Protein AF-A0A973XC06-F1 (afdb_monomer_lite)

Structure (mmCIF, N/CA/C/O backbone):
data_AF-A0A973XC06-F1
#
_entry.id   AF-A0A973XC06-F1
#
loop_
_atom_site.group_PDB
_atom_site.id
_atom_site.type_symbol
_atom_site.label_atom_id
_atom_site.label_alt_id
_atom_site.label_comp_id
_atom_site.label_asym_id
_atom_site.label_entity_id
_atom_site.label_seq_id
_atom_site.pdbx_PDB_ins_code
_atom_site.Cartn_x
_atom_site.Cartn_y
_atom_site.Cartn_z
_atom_site.occupancy
_atom_site.B_iso_or_equiv
_atom_site.auth_seq_id
_atom_site.auth_comp_id
_atom_site.auth_asym_id
_atom_site.auth_atom_id
_atom_site.pdbx_PDB_model_num
ATOM 1 N N . MET A 1 1 ? -21.227 -6.015 7.657 1.00 86.56 1 MET A N 1
ATOM 2 C CA . MET A 1 1 ? -20.207 -5.441 6.761 1.00 86.56 1 MET A CA 1
ATOM 3 C C . MET A 1 1 ? -19.081 -4.949 7.643 1.00 86.56 1 MET A C 1
ATOM 5 O O . MET A 1 1 ? -19.378 -4.231 8.591 1.00 86.56 1 MET A O 1
ATOM 9 N N . ILE A 1 2 ? -17.848 -5.387 7.402 1.00 95.81 2 ILE A N 1
ATOM 10 C CA . ILE A 1 2 ? -16.675 -4.898 8.140 1.00 95.81 2 ILE A CA 1
ATOM 11 C C . ILE A 1 2 ? -16.135 -3.681 7.387 1.00 95.81 2 ILE A C 1
ATOM 13 O O . ILE A 1 2 ? -15.940 -3.765 6.177 1.00 95.81 2 ILE A O 1
ATOM 17 N N . TYR A 1 3 ? -15.897 -2.569 8.081 1.00 97.12 3 TYR A N 1
ATOM 18 C CA . TYR A 1 3 ? -15.316 -1.372 7.472 1.00 97.12 3 TYR A CA 1
ATOM 19 C C . TYR A 1 3 ? -13.837 -1.250 7.825 1.00 97.12 3 TYR A C 1
ATOM 21 O O . TYR A 1 3 ? -13.460 -1.356 8.993 1.00 97.12 3 TYR A O 1
ATOM 29 N N . GLY A 1 4 ? -13.015 -1.003 6.811 1.00 97.25 4 GLY A N 1
ATOM 30 C CA . GLY A 1 4 ? -11.608 -0.657 6.955 1.00 97.25 4 GLY A CA 1
ATOM 31 C C . GLY A 1 4 ? -11.343 0.761 6.465 1.00 97.25 4 GLY A C 1
ATOM 32 O O . GLY A 1 4 ? -11.982 1.242 5.523 1.00 97.25 4 GLY A O 1
ATOM 33 N N . THR A 1 5 ? -10.381 1.433 7.083 1.00 96.81 5 THR A N 1
ATOM 34 C CA . THR A 1 5 ? -9.846 2.693 6.557 1.00 96.81 5 THR A CA 1
ATOM 35 C C . THR A 1 5 ? -8.599 2.403 5.739 1.00 96.81 5 THR A C 1
ATOM 37 O O . THR A 1 5 ? -7.695 1.735 6.228 1.00 96.81 5 THR A O 1
ATOM 40 N N . ILE A 1 6 ? -8.528 2.923 4.512 1.00 96.75 6 ILE A N 1
ATOM 41 C CA . ILE A 1 6 ? -7.302 2.928 3.714 1.00 96.75 6 ILE A CA 1
ATOM 42 C C . ILE A 1 6 ? -6.665 4.320 3.727 1.00 96.75 6 ILE A C 1
ATOM 44 O O . ILE A 1 6 ? -7.274 5.312 3.329 1.00 96.75 6 ILE A O 1
ATOM 48 N N . HIS A 1 7 ? -5.427 4.393 4.195 1.00 95.50 7 HIS A N 1
ATOM 49 C CA . HIS A 1 7 ? -4.623 5.602 4.210 1.00 95.50 7 HIS A CA 1
ATOM 50 C C . HIS A 1 7 ? -3.721 5.632 2.978 1.00 95.50 7 HIS A C 1
ATOM 52 O O . HIS A 1 7 ? -2.819 4.810 2.855 1.00 95.50 7 HIS A O 1
ATOM 58 N N . ALA A 1 8 ? -3.959 6.594 2.090 1.00 93.50 8 ALA A N 1
ATOM 59 C CA . ALA A 1 8 ? -3.145 6.859 0.910 1.00 93.50 8 ALA A CA 1
ATOM 60 C C . ALA A 1 8 ? -3.040 8.378 0.731 1.00 93.50 8 ALA A C 1
ATOM 62 O O . ALA A 1 8 ? -4.058 9.058 0.581 1.00 93.50 8 ALA A O 1
ATOM 63 N N . ASP A 1 9 ? -1.829 8.924 0.816 1.00 90.00 9 ASP A N 1
ATOM 64 C CA . ASP A 1 9 ? -1.637 10.375 0.799 1.00 90.00 9 ASP A CA 1
ATOM 65 C C . ASP A 1 9 ? -2.044 10.981 -0.553 1.00 90.00 9 ASP A C 1
ATOM 67 O O . ASP A 1 9 ? -1.798 10.416 -1.613 1.00 90.00 9 ASP A O 1
ATOM 71 N N . GLY A 1 10 ? -2.703 12.141 -0.511 1.00 91.75 10 GLY A N 1
ATOM 72 C CA . GLY A 1 10 ? -3.239 12.812 -1.701 1.00 91.75 10 GLY A CA 1
ATOM 73 C C . GLY A 1 10 ? -4.613 12.315 -2.164 1.00 91.75 10 GLY A C 1
ATOM 74 O O . GLY A 1 10 ? -5.227 12.970 -3.005 1.00 91.75 10 GLY A O 1
ATOM 75 N N . HIS A 1 11 ? -5.140 11.226 -1.594 1.00 93.50 11 HIS A N 1
ATOM 76 C CA . HIS A 1 11 ? -6.446 10.677 -1.962 1.00 93.50 11 HIS A CA 1
ATOM 77 C C . HIS A 1 11 ? -7.537 10.984 -0.929 1.00 93.50 11 HIS A C 1
ATOM 79 O O . HIS A 1 11 ? -7.338 10.867 0.27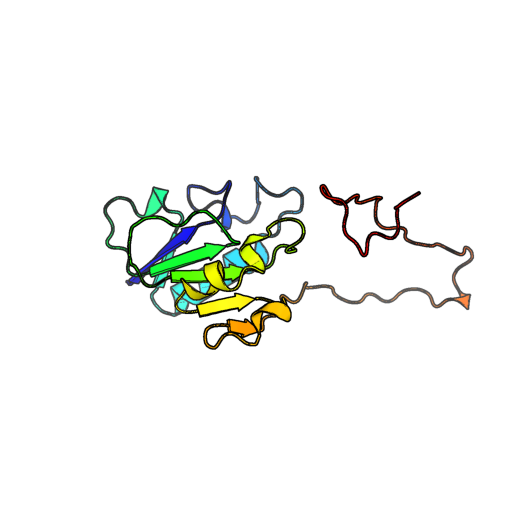9 1.00 93.50 11 HIS A O 1
ATOM 85 N N . THR A 1 12 ? -8.725 11.325 -1.424 1.00 95.00 12 THR A N 1
ATOM 86 C CA . THR A 1 12 ? -9.963 11.541 -0.657 1.00 95.00 12 THR A CA 1
ATOM 87 C C . THR A 1 12 ? -11.146 11.036 -1.473 1.00 95.00 12 THR A C 1
ATOM 89 O O . THR A 1 12 ? -10.997 10.753 -2.666 1.00 95.00 12 THR A O 1
ATOM 92 N N . ALA A 1 13 ? -12.315 10.892 -0.851 1.00 95.38 13 ALA A N 1
ATOM 93 C CA . ALA A 1 13 ? -13.544 10.451 -1.501 1.00 95.38 13 ALA A CA 1
ATOM 94 C C . ALA A 1 13 ? -13.356 9.186 -2.359 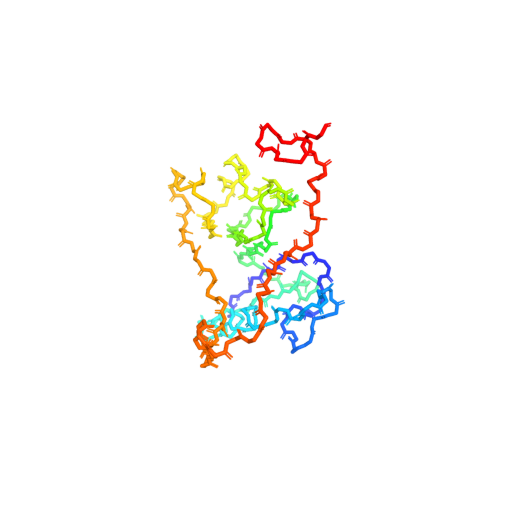1.00 95.38 13 ALA A C 1
ATOM 96 O O . ALA A 1 13 ? -13.925 9.067 -3.446 1.00 95.38 13 ALA A O 1
ATOM 97 N N . ASN A 1 14 ? -12.533 8.241 -1.885 1.00 95.62 14 ASN A N 1
ATOM 98 C CA . ASN A 1 14 ? -12.196 7.016 -2.609 1.00 95.62 14 ASN A CA 1
ATOM 99 C C . ASN A 1 14 ? -11.563 7.226 -4.003 1.00 95.62 14 ASN A C 1
ATOM 101 O O . ASN A 1 14 ? -11.615 6.314 -4.832 1.00 95.62 14 ASN A O 1
ATOM 105 N N . SER A 1 15 ? -10.923 8.374 -4.270 1.00 94.56 15 SER A N 1
ATOM 106 C CA . SER A 1 15 ? -10.290 8.674 -5.568 1.00 94.56 15 SER A CA 1
ATOM 107 C C . SER A 1 15 ? -9.216 7.658 -5.971 1.00 94.56 15 SER A C 1
ATOM 109 O O . SER A 1 15 ? -9.070 7.353 -7.148 1.00 94.56 15 SER A O 1
ATOM 111 N N . LEU A 1 16 ? -8.547 7.050 -4.988 1.00 93.00 16 LEU A N 1
ATOM 112 C CA . LEU A 1 16 ? -7.656 5.890 -5.122 1.00 93.00 16 LEU A CA 1
ATOM 113 C C . LEU A 1 16 ? -8.248 4.746 -5.971 1.00 93.00 16 LEU A C 1
ATOM 115 O O . LEU A 1 16 ? -7.523 4.006 -6.633 1.00 93.00 16 LEU A O 1
ATOM 119 N N . PHE A 1 17 ? -9.568 4.566 -5.919 1.00 94.62 17 PHE A N 1
ATOM 120 C CA . PHE A 1 17 ? -10.284 3.4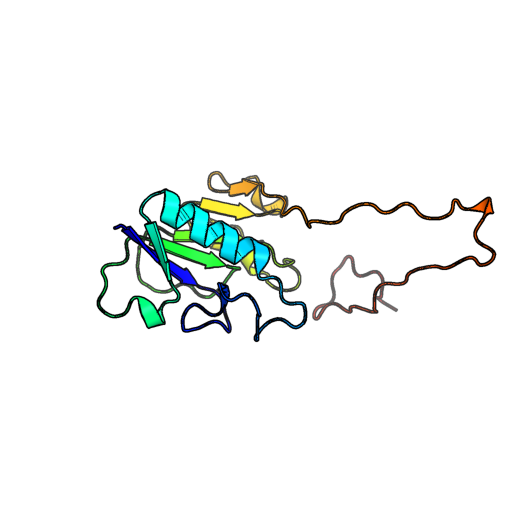80 -6.587 1.00 94.62 17 PHE A CA 1
ATOM 121 C C . PHE A 1 17 ? -10.948 3.913 -7.898 1.00 94.62 17 PHE A C 1
ATOM 123 O O . PHE A 1 17 ? -11.698 3.133 -8.490 1.00 94.62 17 PHE A O 1
ATOM 130 N N . ALA A 1 18 ? -10.723 5.149 -8.344 1.00 93.12 18 ALA A N 1
ATOM 131 C CA . ALA A 1 18 ? -11.225 5.625 -9.623 1.00 93.12 18 ALA A CA 1
ATOM 132 C C . ALA A 1 18 ? -10.481 4.958 -10.793 1.00 93.12 18 ALA A C 1
ATOM 134 O O . ALA A 1 18 ? -9.422 4.357 -10.633 1.00 93.12 18 ALA A O 1
ATOM 135 N N . ASN A 1 19 ? -11.039 5.057 -12.001 1.00 90.19 19 ASN A N 1
ATOM 136 C CA . ASN A 1 19 ? -10.339 4.617 -13.214 1.00 90.19 19 ASN A CA 1
ATOM 137 C C . ASN A 1 19 ? -9.162 5.541 -13.571 1.00 90.19 19 ASN A C 1
ATOM 139 O O . ASN A 1 19 ? -8.226 5.110 -14.246 1.00 90.19 19 ASN A O 1
ATOM 143 N N . GLU A 1 20 ? -9.220 6.789 -13.108 1.00 89.75 20 GLU A N 1
ATOM 144 C CA . GLU A 1 20 ? -8.223 7.828 -13.332 1.00 89.75 20 GLU A CA 1
ATOM 145 C C . GLU A 1 20 ? -7.736 8.389 -11.997 1.00 89.75 20 GLU A C 1
ATOM 147 O O . GLU A 1 20 ? -8.535 8.794 -11.154 1.00 89.75 20 GLU A O 1
ATOM 152 N N . ASP A 1 21 ? -6.421 8.411 -11.825 1.00 86.44 21 ASP A N 1
ATOM 153 C CA . ASP A 1 21 ? -5.732 8.969 -10.676 1.00 86.44 21 ASP A CA 1
ATOM 154 C C . ASP A 1 21 ? -5.284 10.400 -10.978 1.00 86.44 21 ASP A C 1
ATOM 156 O O . ASP A 1 21 ? -4.469 10.652 -11.868 1.00 86.44 21 ASP A O 1
ATOM 160 N N . THR A 1 22 ? -5.816 11.346 -10.210 1.00 85.81 22 THR A N 1
ATOM 161 C CA . THR A 1 22 ? -5.466 12.767 -10.303 1.00 85.81 22 THR A CA 1
ATOM 162 C C . THR A 1 22 ? -4.224 13.136 -9.487 1.00 85.81 22 THR A C 1
ATOM 164 O O . THR A 1 22 ? -3.735 14.258 -9.604 1.00 85.81 22 THR A O 1
ATOM 167 N N . VAL A 1 23 ? -3.730 12.227 -8.643 1.00 85.69 23 VAL A N 1
ATOM 168 C CA . VAL A 1 23 ? -2.561 12.405 -7.767 1.00 85.69 23 VAL A CA 1
ATOM 169 C C . VAL A 1 23 ? -1.292 11.962 -8.488 1.00 85.69 23 VAL A C 1
ATOM 171 O O . VAL A 1 23 ? -0.297 12.693 -8.515 1.00 85.69 23 VAL A O 1
ATOM 174 N N . HIS A 1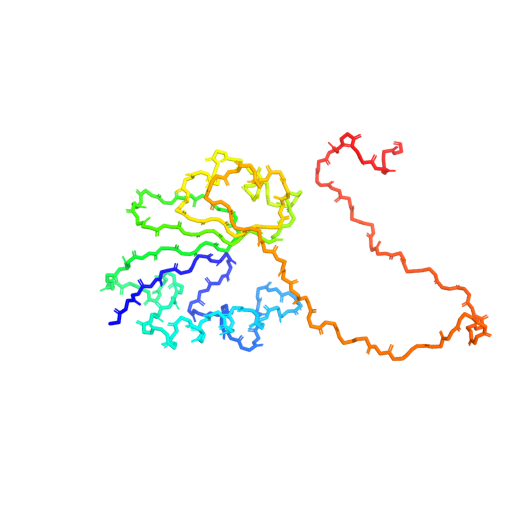 24 ? -1.318 10.786 -9.117 1.00 81.44 24 HIS A N 1
ATOM 175 C CA . HIS A 1 24 ? -0.157 10.231 -9.806 1.00 81.44 24 HIS A CA 1
ATOM 176 C C . HIS A 1 24 ? -0.251 10.358 -11.328 1.00 81.44 24 HIS A C 1
ATOM 178 O O . HIS A 1 24 ? -1.135 9.809 -11.980 1.00 81.44 24 HIS A O 1
ATOM 184 N N . ARG A 1 25 ? 0.775 10.982 -11.925 1.00 78.81 25 ARG A N 1
ATOM 185 C CA . ARG A 1 25 ? 0.888 11.242 -13.375 1.00 78.81 25 ARG A CA 1
ATOM 186 C C . ARG A 1 25 ? 0.649 10.020 -14.274 1.00 78.81 25 ARG A C 1
ATOM 188 O O . ARG A 1 25 ? 0.197 10.185 -15.401 1.00 78.81 25 ARG A O 1
ATOM 195 N N . PHE A 1 26 ? 1.017 8.822 -13.819 1.00 78.12 26 PHE A N 1
ATOM 196 C CA . PHE A 1 26 ? 0.976 7.594 -14.624 1.00 78.12 26 PHE A CA 1
ATOM 197 C C . PHE A 1 26 ? -0.256 6.719 -14.368 1.00 78.12 26 PHE A C 1
ATOM 199 O O . PHE A 1 26 ? -0.316 5.606 -14.880 1.00 78.12 26 PHE A O 1
ATOM 206 N N . ASN A 1 27 ? -1.233 7.217 -13.609 1.00 77.38 27 ASN A N 1
ATOM 207 C CA . ASN A 1 27 ? -2.518 6.559 -13.397 1.00 77.38 27 ASN A CA 1
ATOM 208 C C . ASN A 1 27 ? -2.446 5.084 -12.916 1.00 77.38 27 ASN A C 1
ATOM 210 O O . ASN A 1 27 ? -3.029 4.199 -13.551 1.00 77.38 27 ASN A O 1
ATOM 214 N N . PRO A 1 28 ? -1.734 4.765 -11.815 1.00 79.81 28 PRO A N 1
ATOM 215 C CA . PRO A 1 28 ? -1.549 3.390 -11.346 1.00 79.81 28 PRO A CA 1
ATOM 216 C C . PRO A 1 28 ? -2.787 2.823 -10.608 1.00 79.81 28 PRO A C 1
ATOM 218 O O . PRO A 1 28 ? -2.681 2.267 -9.518 1.00 79.81 28 PRO A O 1
ATOM 221 N N . THR A 1 29 ? -3.982 2.910 -11.197 1.00 83.75 29 THR A N 1
ATOM 222 C CA . THR A 1 29 ? -5.258 2.582 -10.519 1.00 83.75 29 THR A CA 1
ATOM 223 C C . THR A 1 29 ? -5.632 1.104 -10.528 1.00 83.75 29 THR A C 1
ATOM 225 O O . THR A 1 29 ? -6.636 0.715 -9.934 1.00 83.75 29 THR A O 1
ATOM 228 N N . PHE A 1 30 ? -4.891 0.243 -11.230 1.00 87.50 30 PHE A N 1
ATOM 229 C CA . PHE A 1 30 ? -5.256 -1.173 -11.354 1.00 87.50 30 PHE A CA 1
ATOM 230 C C . PHE A 1 30 ? -5.259 -1.898 -10.000 1.00 87.50 30 PHE A C 1
ATOM 232 O O . PHE A 1 30 ? -6.283 -2.450 -9.598 1.00 87.50 30 PHE A O 1
ATOM 239 N N . THR A 1 31 ? -4.135 -1.861 -9.279 1.00 88.56 31 THR A N 1
ATOM 240 C CA . THR A 1 31 ? -3.971 -2.601 -8.021 1.00 88.56 31 THR A CA 1
ATOM 241 C C . THR A 1 31 ? -4.957 -2.150 -6.942 1.00 88.56 31 THR A C 1
ATOM 243 O O . THR A 1 31 ? -5.618 -3.018 -6.373 1.00 88.56 31 THR A O 1
ATOM 246 N N . PRO A 1 32 ? -5.153 -0.841 -6.677 1.00 91.25 32 PRO A N 1
ATOM 247 C CA . PRO A 1 32 ? -6.121 -0.415 -5.670 1.00 91.25 32 PRO A CA 1
ATOM 248 C C . PRO A 1 32 ? -7.564 -0.818 -5.993 1.00 91.25 32 PRO A C 1
ATOM 250 O O . PRO A 1 32 ? -8.305 -1.218 -5.094 1.00 91.25 32 PRO A O 1
ATOM 253 N N . ARG A 1 33 ? -7.969 -0.771 -7.271 1.00 93.44 33 ARG A N 1
ATOM 254 C CA . ARG A 1 33 ? -9.304 -1.225 -7.700 1.00 93.44 33 ARG A CA 1
ATOM 255 C C . ARG A 1 33 ? -9.496 -2.722 -7.474 1.00 93.44 33 ARG A C 1
ATOM 257 O O . ARG A 1 33 ? -10.511 -3.121 -6.904 1.00 93.44 33 ARG A O 1
ATOM 264 N N . LEU A 1 34 ? -8.518 -3.537 -7.876 1.00 93.00 34 LEU A N 1
ATOM 265 C CA . LEU A 1 34 ? -8.553 -4.985 -7.657 1.00 93.00 34 LEU A CA 1
ATOM 266 C C . LEU A 1 34 ? -8.575 -5.330 -6.163 1.00 93.00 34 LEU A C 1
ATOM 268 O O . LEU A 1 34 ? -9.309 -6.226 -5.743 1.00 93.00 34 LEU A O 1
ATOM 272 N N . LEU A 1 35 ? -7.811 -4.588 -5.359 1.00 93.44 35 LEU A N 1
ATOM 273 C CA . LEU A 1 35 ? -7.789 -4.744 -3.911 1.00 93.44 35 LEU A CA 1
ATOM 274 C C . LEU A 1 35 ? -9.172 -4.471 -3.315 1.00 93.44 35 LEU A C 1
ATOM 276 O O . LEU A 1 35 ? -9.701 -5.316 -2.597 1.00 93.44 35 LEU A O 1
ATOM 280 N N . ARG A 1 36 ? -9.800 -3.340 -3.666 1.00 95.94 36 ARG A N 1
ATOM 281 C CA . ARG A 1 36 ? -11.151 -3.003 -3.195 1.00 95.94 36 ARG A CA 1
ATOM 282 C C . ARG A 1 36 ? -12.174 -4.068 -3.570 1.00 95.94 36 ARG A C 1
ATOM 284 O O . ARG A 1 36 ? -12.963 -4.452 -2.713 1.00 95.94 36 ARG A O 1
ATOM 291 N N . GLN A 1 37 ? -12.151 -4.550 -4.814 1.00 96.69 37 GLN A N 1
ATOM 292 C CA . GLN A 1 37 ? -13.066 -5.607 -5.248 1.00 96.69 37 GLN A CA 1
ATOM 293 C C . GLN A 1 37 ? -12.859 -6.884 -4.427 1.00 96.69 37 GLN A C 1
ATOM 295 O O . GLN A 1 37 ? -13.821 -7.431 -3.903 1.00 96.69 37 GLN A O 1
ATOM 300 N N . THR A 1 38 ? -11.603 -7.287 -4.219 1.00 96.75 38 THR A N 1
ATOM 301 C CA . THR A 1 38 ? -11.271 -8.457 -3.394 1.00 96.75 38 THR A CA 1
ATOM 302 C C . THR A 1 38 ? -11.800 -8.318 -1.962 1.00 96.75 38 THR A C 1
ATOM 304 O O . THR A 1 38 ? -12.352 -9.276 -1.427 1.00 96.75 38 THR A O 1
ATOM 307 N N . PHE A 1 39 ? -11.677 -7.144 -1.330 1.00 97.56 39 PHE A N 1
ATOM 308 C CA . PHE A 1 39 ? -12.255 -6.907 0.001 1.00 97.56 39 PHE A CA 1
ATOM 309 C C . PHE A 1 39 ? -13.788 -7.018 -0.015 1.00 97.56 39 PHE A C 1
ATOM 311 O O . PHE A 1 39 ? -14.356 -7.692 0.849 1.00 97.56 39 PHE A O 1
ATOM 318 N N . LEU A 1 40 ? -14.450 -6.422 -1.014 1.00 97.62 40 LEU A N 1
ATOM 319 C CA . LEU A 1 40 ? -15.910 -6.470 -1.158 1.00 97.62 40 LEU A CA 1
ATOM 320 C C . LEU A 1 40 ? -16.421 -7.903 -1.319 1.00 97.62 40 LEU A C 1
ATOM 322 O O . LEU A 1 40 ? -17.399 -8.275 -0.668 1.00 97.62 40 LEU A O 1
ATOM 326 N N . ASP A 1 41 ? -15.723 -8.722 -2.106 1.00 97.94 41 ASP A N 1
ATOM 327 C CA . ASP A 1 41 ? -16.051 -10.137 -2.312 1.00 97.94 41 ASP A CA 1
ATOM 328 C C . ASP A 1 41 ? -15.978 -10.950 -1.002 1.00 97.94 41 ASP A C 1
ATOM 330 O O . ASP A 1 41 ? -16.647 -11.973 -0.863 1.00 97.94 41 ASP A O 1
ATOM 334 N N . HIS A 1 42 ? -15.225 -10.465 -0.007 1.00 97.12 42 HIS A N 1
ATOM 335 C CA . HIS A 1 42 ? -15.124 -11.043 1.338 1.00 97.12 42 HIS A CA 1
ATOM 336 C C . HIS A 1 42 ? -16.012 -10.333 2.382 1.00 97.12 42 HIS A C 1
ATOM 338 O O . HIS A 1 42 ? -15.863 -10.566 3.583 1.00 97.12 42 HIS A O 1
ATOM 344 N N . GLY A 1 43 ? -16.944 -9.468 1.964 1.00 97.19 43 GLY A N 1
ATOM 345 C CA . GLY A 1 43 ? -17.861 -8.767 2.874 1.00 97.19 43 GLY A CA 1
ATOM 346 C C . GLY A 1 43 ? -17.206 -7.645 3.689 1.00 97.19 43 GLY A C 1
ATOM 347 O O . GLY A 1 43 ? -17.665 -7.322 4.796 1.00 97.19 43 GLY A O 1
ATOM 348 N N . MET A 1 44 ? -16.131 -7.065 3.150 1.00 97.50 44 MET A N 1
ATOM 349 C CA . MET A 1 44 ? -15.386 -5.959 3.739 1.00 97.50 44 MET A CA 1
ATOM 350 C C . MET A 1 44 ? -15.387 -4.749 2.801 1.00 97.50 44 MET A C 1
ATOM 352 O O . MET A 1 44 ? -15.196 -4.877 1.596 1.00 97.50 44 MET A O 1
ATOM 356 N N . GLU A 1 45 ? -15.546 -3.553 3.351 1.00 97.38 45 GLU A N 1
ATOM 357 C CA . GLU A 1 45 ? -15.494 -2.310 2.585 1.00 97.38 45 GLU A CA 1
ATOM 358 C C . GLU A 1 45 ? -14.341 -1.447 3.095 1.00 97.38 45 GLU A C 1
ATOM 360 O O . GLU A 1 45 ? -14.330 -1.030 4.253 1.00 97.38 45 GLU A O 1
ATOM 365 N N . ILE A 1 46 ? -13.364 -1.184 2.226 1.00 97.56 46 ILE A N 1
ATOM 366 C CA . ILE A 1 46 ? -12.271 -0.250 2.505 1.00 97.56 46 ILE A CA 1
ATOM 367 C C . ILE A 1 46 ? -12.576 1.114 1.888 1.00 97.56 46 ILE A C 1
ATOM 369 O O . ILE A 1 46 ? -12.929 1.201 0.709 1.00 97.56 46 ILE A O 1
ATOM 373 N N . ASN A 1 47 ? -12.429 2.174 2.682 1.00 97.31 47 ASN A N 1
ATOM 374 C CA . ASN A 1 47 ? -12.670 3.549 2.250 1.00 97.31 47 ASN A CA 1
ATOM 375 C C . ASN A 1 47 ? -11.578 4.503 2.734 1.00 97.31 47 ASN A C 1
ATOM 377 O O . ASN A 1 47 ? -10.930 4.251 3.751 1.00 97.31 47 ASN A O 1
ATOM 381 N N . THR A 1 48 ? -11.403 5.625 2.037 1.00 96.31 48 THR A N 1
ATOM 382 C CA . THR A 1 48 ? -10.608 6.744 2.552 1.00 96.31 48 THR A CA 1
ATOM 383 C C . THR A 1 48 ? -11.226 7.288 3.852 1.00 96.31 48 THR A C 1
ATOM 385 O O . THR A 1 48 ? -12.445 7.182 4.044 1.00 96.31 48 THR A O 1
ATOM 388 N N . PRO A 1 49 ? -10.421 7.866 4.770 1.00 94.62 49 PRO A N 1
ATOM 389 C CA . PRO A 1 49 ? -10.887 8.232 6.112 1.00 94.62 49 PRO A CA 1
ATOM 390 C C . PRO A 1 49 ? -12.114 9.155 6.121 1.00 94.62 49 PRO A C 1
ATOM 392 O O . PRO A 1 49 ? -12.988 9.018 6.974 1.00 94.62 49 PRO A O 1
ATOM 395 N N . ASP A 1 50 ? -12.207 10.064 5.148 1.00 95.19 50 ASP A N 1
ATOM 396 C CA . ASP A 1 50 ? -13.299 11.030 5.008 1.00 95.19 50 ASP A CA 1
ATOM 397 C C . ASP A 1 50 ? -14.673 10.374 4.792 1.00 95.19 50 ASP A C 1
ATOM 399 O O . ASP A 1 50 ? -15.689 10.917 5.225 1.00 95.19 50 ASP A O 1
ATOM 403 N N . LEU A 1 51 ? -14.711 9.175 4.203 1.00 95.81 51 LEU A N 1
ATOM 404 C CA . LEU A 1 51 ? -15.949 8.432 3.952 1.00 95.81 51 LEU A CA 1
ATOM 405 C C . LEU A 1 51 ? -16.321 7.451 5.073 1.00 95.81 51 LEU A C 1
ATOM 407 O O . LEU A 1 51 ? -17.435 6.923 5.078 1.00 95.81 51 LEU A O 1
ATOM 411 N N . ASN A 1 52 ? -15.426 7.234 6.039 1.00 93.81 52 ASN A N 1
ATOM 412 C CA . ASN A 1 52 ? -15.691 6.420 7.227 1.00 93.81 52 ASN A CA 1
ATOM 413 C C . ASN A 1 52 ? -16.186 7.247 8.427 1.00 93.81 52 ASN A C 1
ATOM 415 O O . ASN A 1 52 ? -16.400 6.694 9.505 1.00 93.81 52 ASN A O 1
ATOM 419 N N . SER A 1 53 ? -16.418 8.554 8.260 1.00 88.81 53 SER A N 1
ATOM 420 C CA . SER A 1 53 ? -16.964 9.408 9.321 1.00 88.81 53 SER A CA 1
ATOM 421 C C . SER A 1 53 ? -18.290 8.859 9.865 1.00 88.81 53 SER A C 1
ATOM 423 O O . SER A 1 53 ? -19.220 8.571 9.109 1.00 88.81 53 SER A O 1
ATOM 425 N N . GLY A 1 54 ? -18.367 8.685 11.188 1.00 88.50 54 GLY A N 1
ATOM 426 C CA . GLY A 1 54 ? -19.537 8.125 11.872 1.00 88.50 54 GLY A CA 1
ATOM 427 C C . GLY A 1 54 ? -19.721 6.609 11.721 1.00 88.50 54 GLY A C 1
ATOM 428 O O . GLY A 1 54 ? -20.734 6.085 12.183 1.00 88.50 54 GLY A O 1
ATOM 429 N N . ARG A 1 55 ? -18.772 5.899 11.097 1.00 91.69 55 ARG A N 1
ATOM 430 C CA . ARG A 1 55 ? -18.766 4.433 10.997 1.00 91.69 55 ARG A CA 1
ATOM 431 C C . ARG A 1 55 ? -17.785 3.836 12.003 1.00 91.69 55 ARG A C 1
ATOM 433 O O . ARG A 1 55 ? -16.725 4.399 12.260 1.00 91.69 55 ARG A O 1
ATOM 440 N N . GLU A 1 56 ? -18.124 2.670 12.543 1.00 94.12 56 GLU A N 1
ATOM 441 C CA . GLU A 1 56 ? -17.179 1.865 13.317 1.00 94.12 56 GLU A CA 1
ATOM 442 C C . GLU A 1 56 ? -16.193 1.188 12.358 1.00 94.12 56 GLU A C 1
ATOM 444 O O . GLU A 1 56 ? -16.589 0.409 11.487 1.00 94.12 56 GLU A O 1
ATOM 449 N N . VAL A 1 57 ? -14.910 1.522 12.497 1.00 95.56 57 VAL A N 1
ATOM 450 C CA . VAL A 1 57 ? -13.820 0.982 11.677 1.00 95.56 57 VAL A CA 1
ATOM 451 C C . VAL A 1 57 ? -13.139 -0.146 12.441 1.00 95.56 57 VAL A C 1
ATOM 453 O O . VAL A 1 57 ? -12.730 0.035 13.585 1.00 95.56 57 VAL A O 1
ATOM 456 N N . ALA A 1 58 ? -12.997 -1.301 11.796 1.00 97.06 58 ALA A N 1
ATOM 457 C CA . ALA A 1 58 ? -12.418 -2.498 12.396 1.00 97.06 58 ALA A CA 1
ATOM 458 C C . ALA A 1 58 ? -10.902 -2.614 12.187 1.00 97.06 58 ALA A C 1
ATOM 460 O O . ALA A 1 58 ? -10.242 -3.294 12.967 1.00 97.06 58 ALA A O 1
ATOM 461 N N . PHE A 1 59 ? -10.352 -1.993 11.139 1.00 97.25 59 PHE A N 1
ATOM 462 C CA . PHE A 1 59 ? -8.922 -2.037 10.835 1.00 97.25 59 PHE A CA 1
ATOM 463 C C . PHE A 1 59 ? -8.468 -0.858 9.970 1.00 97.25 59 PHE A C 1
ATOM 465 O O . PHE A 1 59 ? -9.268 -0.191 9.306 1.00 97.25 59 PHE A O 1
ATOM 472 N N . GLU A 1 60 ? -7.157 -0.654 9.931 1.00 97.00 60 GLU A N 1
ATOM 473 C CA . GLU A 1 60 ? -6.491 0.303 9.058 1.00 97.00 60 GLU A CA 1
ATOM 474 C C . GLU A 1 60 ? -5.569 -0.405 8.064 1.00 97.00 60 GLU A C 1
ATOM 476 O O . GLU A 1 60 ? -4.862 -1.356 8.397 1.00 97.00 60 GLU A O 1
ATOM 481 N N . LEU A 1 61 ? -5.538 0.097 6.838 1.00 97.44 61 LEU A N 1
ATOM 482 C CA . LEU A 1 61 ? -4.621 -0.316 5.791 1.00 97.44 61 LEU A CA 1
ATOM 483 C C . LEU A 1 61 ? -3.842 0.909 5.316 1.00 97.44 61 LEU A C 1
ATOM 485 O O . LEU A 1 61 ? -4.429 1.878 4.849 1.00 97.44 61 LEU A O 1
ATOM 489 N N . HIS A 1 62 ? -2.524 0.878 5.429 1.00 97.38 62 HIS A N 1
ATOM 490 C CA . HIS A 1 62 ? -1.649 1.990 5.072 1.00 97.38 62 HIS A CA 1
ATOM 491 C C . HIS A 1 62 ? -0.939 1.671 3.757 1.00 97.38 62 HIS A C 1
ATOM 493 O O . HIS A 1 62 ? -0.274 0.640 3.652 1.00 97.38 62 HIS A O 1
ATOM 499 N N . LEU A 1 63 ? -1.109 2.528 2.747 1.00 95.31 63 LEU A N 1
ATOM 500 C CA . LEU A 1 63 ? -0.293 2.515 1.536 1.00 95.31 63 LEU A CA 1
ATOM 501 C C . LEU A 1 63 ? 0.916 3.414 1.778 1.00 95.31 63 LEU A C 1
ATOM 503 O O . LEU A 1 63 ? 0.773 4.633 1.872 1.00 95.31 63 LEU A O 1
ATOM 507 N N . GLU A 1 64 ? 2.087 2.789 1.854 1.00 95.62 64 GLU A N 1
ATOM 508 C CA . GLU A 1 64 ? 3.357 3.406 2.233 1.00 95.62 64 GLU A CA 1
ATOM 509 C C . GLU A 1 64 ? 3.414 3.924 3.680 1.00 95.62 64 GLU A C 1
ATOM 511 O O . GLU A 1 64 ? 2.411 4.149 4.361 1.00 95.62 64 GLU A O 1
ATOM 516 N N . GLY A 1 65 ? 4.637 4.081 4.183 1.00 95.88 65 GLY A N 1
ATOM 517 C CA . GLY A 1 65 ? 4.878 4.551 5.537 1.00 95.88 65 GLY A CA 1
ATOM 518 C C . GLY A 1 65 ? 4.485 6.017 5.727 1.00 95.88 65 GLY A C 1
ATOM 519 O O . GLY A 1 65 ? 4.880 6.893 4.958 1.00 95.88 65 GLY A O 1
ATOM 520 N N . ARG A 1 66 ? 3.747 6.284 6.802 1.00 94.75 66 ARG A N 1
ATOM 521 C CA . ARG A 1 66 ? 3.265 7.605 7.231 1.00 94.75 66 ARG A CA 1
ATOM 522 C C . ARG A 1 66 ? 3.263 7.737 8.759 1.00 94.75 66 ARG A C 1
ATOM 524 O O . ARG A 1 66 ? 3.260 6.715 9.453 1.00 94.75 66 ARG A O 1
ATOM 531 N N . PRO A 1 67 ? 3.207 8.960 9.318 1.00 93.75 67 PRO A N 1
ATOM 532 C CA . PRO A 1 67 ? 2.952 9.142 10.743 1.00 93.75 67 PRO A CA 1
ATOM 533 C C . PRO A 1 67 ? 1.669 8.417 11.167 1.00 93.75 67 PRO A C 1
ATOM 535 O O . PRO A 1 67 ? 0.624 8.555 10.524 1.00 93.75 67 PRO A O 1
ATOM 538 N N . LEU A 1 68 ? 1.772 7.627 12.235 1.00 92.69 68 LEU A N 1
ATOM 539 C CA . LEU A 1 68 ? 0.668 6.826 12.754 1.00 92.69 68 LEU A CA 1
ATOM 540 C C . LEU A 1 68 ? -0.161 7.648 13.737 1.00 92.69 68 LEU A C 1
ATOM 542 O O . LEU A 1 68 ? 0.379 8.440 14.510 1.00 92.69 68 LEU A O 1
ATOM 546 N N . GLY A 1 69 ? -1.476 7.444 13.702 1.00 86.75 69 GLY A N 1
ATOM 547 C CA . GLY A 1 69 ? -2.382 7.995 14.702 1.00 86.75 69 GLY A CA 1
ATOM 548 C C . GLY A 1 69 ? -2.284 7.256 16.039 1.00 86.75 69 GLY A C 1
ATOM 549 O O . GLY A 1 69 ? -1.703 6.172 16.148 1.00 86.75 69 GLY A O 1
ATOM 550 N N . GLU A 1 70 ? -2.910 7.835 17.061 1.00 83.25 70 GLU A N 1
ATOM 551 C CA . GLU A 1 70 ? -2.952 7.266 18.415 1.00 83.25 70 GLU A CA 1
ATOM 552 C C . GLU A 1 70 ? -3.887 6.049 18.531 1.00 83.25 70 GLU A C 1
ATOM 554 O O . GLU A 1 70 ? -3.783 5.261 19.473 1.00 83.25 70 GLU A O 1
ATOM 559 N N . GLN A 1 71 ? -4.797 5.871 17.570 1.00 78.94 71 GLN A N 1
ATOM 560 C CA . GLN A 1 71 ? -5.814 4.827 17.609 1.00 78.94 71 GLN A CA 1
ATOM 561 C C . GLN A 1 71 ? -5.195 3.435 17.408 1.00 78.94 71 GLN A C 1
ATOM 563 O O . GLN A 1 71 ? -4.489 3.175 16.435 1.00 78.94 71 GLN A O 1
ATOM 568 N N . ARG A 1 72 ? -5.470 2.512 18.334 1.00 80.94 72 ARG A N 1
ATOM 569 C CA . ARG A 1 72 ? -4.980 1.125 18.288 1.00 80.94 72 ARG A CA 1
ATOM 570 C C . ARG A 1 72 ? -6.011 0.190 17.661 1.00 80.94 72 ARG A C 1
ATOM 572 O O . ARG A 1 72 ? -6.584 -0.653 18.344 1.00 80.94 72 ARG A O 1
ATOM 579 N N . LEU A 1 73 ? -6.262 0.374 16.370 1.00 93.81 73 LEU A N 1
ATOM 580 C CA . LEU A 1 73 ? -6.918 -0.643 15.548 1.00 93.81 73 LEU A CA 1
ATOM 581 C C . LEU A 1 73 ? -5.874 -1.627 15.004 1.00 93.81 73 LEU A C 1
ATOM 583 O O . LEU A 1 73 ? -4.712 -1.228 14.858 1.00 93.81 73 LEU A O 1
ATOM 587 N N . PRO A 1 74 ? -6.279 -2.868 14.662 1.00 97.06 74 PRO A N 1
ATOM 588 C CA . PRO A 1 74 ? -5.493 -3.714 13.778 1.00 97.06 74 PRO A CA 1
ATOM 589 C C . PRO A 1 74 ? -5.052 -2.909 12.559 1.00 97.06 74 PRO A C 1
ATOM 591 O O . PRO A 1 74 ? -5.881 -2.255 11.915 1.00 97.06 74 PRO A O 1
ATOM 594 N N . ARG A 1 75 ? -3.756 -2.910 12.266 1.00 96.38 75 ARG A N 1
ATOM 595 C CA . ARG A 1 75 ? -3.187 -2.092 11.199 1.00 96.38 75 ARG A CA 1
ATOM 596 C C . ARG A 1 75 ? -2.257 -2.902 10.317 1.00 96.38 75 ARG A C 1
ATOM 598 O O . ARG A 1 75 ? -1.408 -3.661 10.782 1.00 96.38 75 ARG A O 1
ATOM 605 N N . TYR A 1 76 ? -2.389 -2.670 9.023 1.00 98.12 76 TYR A N 1
ATOM 606 C CA . TYR A 1 76 ? -1.644 -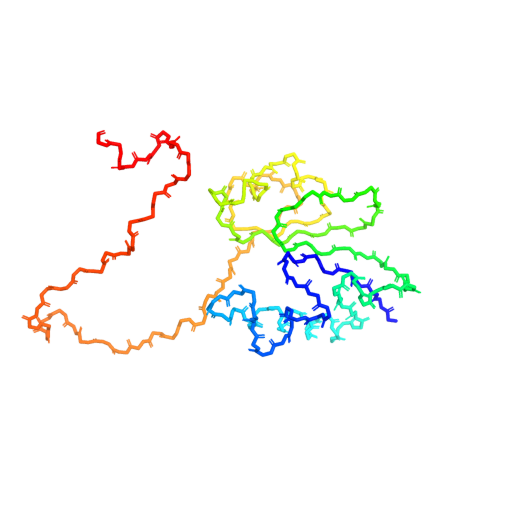3.357 7.983 1.00 98.12 76 TYR A CA 1
ATOM 607 C C . TYR A 1 76 ? -0.904 -2.339 7.118 1.00 98.12 76 TYR A C 1
ATOM 609 O O . TYR A 1 76 ? -1.424 -1.251 6.871 1.00 98.12 76 TYR A O 1
ATOM 617 N N . LEU A 1 77 ? 0.293 -2.685 6.649 1.00 98.06 77 LEU A N 1
ATOM 618 C CA . LEU A 1 77 ? 1.101 -1.838 5.766 1.00 98.06 77 LEU A CA 1
ATOM 619 C C . LEU A 1 77 ? 1.313 -2.532 4.426 1.00 98.06 77 LEU A C 1
ATOM 621 O O . LEU A 1 77 ? 1.713 -3.690 4.392 1.00 98.06 77 LEU A O 1
ATOM 625 N N . ILE A 1 78 ? 1.111 -1.811 3.330 1.00 97.12 78 ILE A N 1
ATOM 626 C CA . ILE A 1 78 ? 1.577 -2.187 1.995 1.00 97.12 78 ILE A CA 1
ATOM 627 C C . ILE A 1 78 ? 2.701 -1.208 1.634 1.00 97.12 78 ILE A C 1
ATOM 629 O O . ILE A 1 78 ? 2.436 -0.037 1.376 1.00 97.12 78 ILE A O 1
ATOM 633 N N . ALA A 1 79 ? 3.948 -1.683 1.667 1.00 96.12 79 ALA A N 1
ATOM 634 C CA . ALA A 1 79 ? 5.158 -0.889 1.442 1.00 96.12 79 ALA A CA 1
ATOM 635 C C . ALA A 1 79 ? 5.777 -1.230 0.078 1.00 96.12 79 ALA A C 1
ATOM 637 O O . ALA A 1 79 ? 6.431 -2.269 -0.089 1.00 96.12 79 ALA A O 1
ATOM 638 N N . LEU A 1 80 ? 5.554 -0.363 -0.910 1.00 92.06 80 LEU A N 1
ATOM 639 C CA . LEU A 1 80 ? 5.938 -0.586 -2.308 1.00 92.06 80 LEU A CA 1
ATOM 640 C C . LEU A 1 80 ? 6.897 0.479 -2.814 1.00 92.06 80 LEU A C 1
ATOM 642 O O . LEU A 1 80 ? 7.757 0.176 -3.645 1.00 92.06 80 LEU A O 1
ATOM 646 N N . GLU A 1 81 ? 6.780 1.700 -2.305 1.00 90.88 81 GLU A N 1
ATOM 647 C CA . GLU A 1 81 ? 7.664 2.795 -2.665 1.00 90.88 81 GLU A CA 1
ATOM 648 C C . GLU A 1 81 ? 9.100 2.481 -2.240 1.00 90.88 81 GLU A C 1
ATOM 650 O O . GLU A 1 81 ? 9.371 1.862 -1.201 1.00 90.88 81 GLU A O 1
ATOM 655 N N . ASN A 1 82 ? 10.039 2.922 -3.071 1.00 89.75 82 ASN A N 1
ATOM 656 C CA . ASN A 1 82 ? 11.452 2.761 -2.826 1.00 89.75 82 ASN A CA 1
ATOM 657 C C . ASN A 1 82 ? 11.827 3.388 -1.472 1.00 89.75 82 ASN A C 1
ATOM 659 O O . ASN A 1 82 ? 11.530 4.560 -1.241 1.00 89.75 82 ASN A O 1
ATOM 663 N N . PRO A 1 83 ? 12.551 2.674 -0.599 1.00 90.38 83 PRO A N 1
ATOM 664 C CA . PRO A 1 83 ? 12.969 3.216 0.692 1.00 90.38 83 PRO A CA 1
ATOM 665 C C . PRO A 1 83 ? 13.898 4.433 0.623 1.00 90.38 83 PRO A C 1
ATOM 667 O O . PRO A 1 83 ? 14.042 5.159 1.602 1.00 90.38 83 PRO A O 1
ATOM 670 N N . ASN A 1 84 ? 14.519 4.688 -0.531 1.00 86.75 84 ASN A N 1
ATOM 671 C CA . ASN A 1 84 ? 15.261 5.926 -0.777 1.00 86.75 84 ASN A CA 1
ATOM 672 C C . ASN A 1 84 ? 14.332 7.139 -0.988 1.00 86.75 84 ASN A C 1
ATOM 674 O O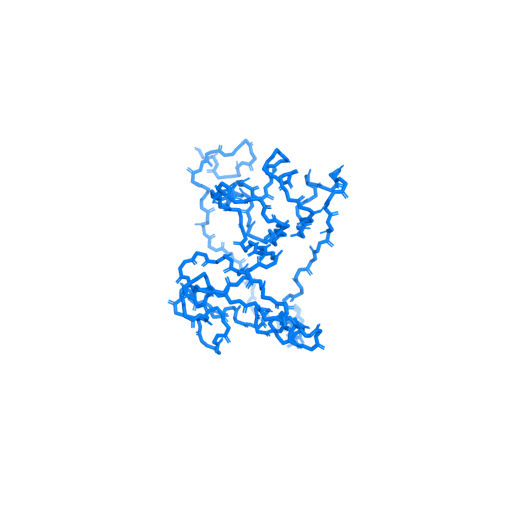 . ASN A 1 84 ? 14.786 8.279 -0.924 1.00 86.75 84 ASN A O 1
ATOM 678 N N . ILE A 1 85 ? 13.044 6.900 -1.252 1.00 88.12 85 ILE A N 1
ATOM 679 C CA . ILE A 1 85 ? 11.982 7.908 -1.356 1.00 88.12 85 ILE A CA 1
ATOM 680 C C . ILE A 1 85 ? 11.182 7.949 -0.049 1.00 88.12 85 ILE A C 1
ATOM 682 O O . ILE A 1 85 ? 11.041 9.025 0.533 1.00 88.12 85 ILE A O 1
ATOM 686 N N . ASN A 1 86 ? 10.718 6.796 0.446 1.00 93.56 86 ASN A N 1
ATOM 687 C CA . ASN A 1 86 ? 10.025 6.680 1.728 1.00 93.56 86 ASN A CA 1
ATOM 688 C C . ASN A 1 86 ? 10.784 5.765 2.699 1.00 93.56 86 ASN A C 1
ATOM 690 O O . ASN A 1 86 ? 10.612 4.549 2.705 1.00 93.56 86 ASN A O 1
ATOM 694 N N . LYS A 1 87 ? 11.607 6.365 3.563 1.00 94.50 87 LYS A N 1
ATOM 695 C CA . LYS A 1 87 ? 12.475 5.633 4.500 1.00 94.50 87 LYS A CA 1
ATOM 696 C C . LYS A 1 87 ? 11.719 4.760 5.502 1.00 94.50 87 LYS A C 1
ATOM 698 O O . LYS A 1 87 ? 12.262 3.748 5.938 1.00 94.50 87 LYS A O 1
ATOM 703 N N . LEU A 1 88 ? 10.478 5.118 5.844 1.00 97.06 88 LEU A N 1
ATOM 704 C CA . LEU A 1 88 ? 9.661 4.346 6.786 1.00 97.06 88 LEU A CA 1
ATOM 705 C C . LEU A 1 88 ? 9.371 2.932 6.261 1.00 97.06 88 LEU A C 1
ATOM 707 O O . LEU A 1 88 ? 9.272 1.999 7.052 1.00 97.06 88 LEU A O 1
ATOM 711 N N . ASN A 1 89 ? 9.346 2.748 4.938 1.00 96.88 89 ASN A N 1
ATOM 712 C CA . ASN A 1 89 ? 9.145 1.448 4.292 1.00 96.88 89 ASN A CA 1
ATOM 713 C C . ASN A 1 89 ? 10.279 0.441 4.512 1.00 96.88 89 ASN A C 1
ATOM 715 O O . ASN A 1 89 ? 10.143 -0.705 4.097 1.00 96.88 89 ASN A O 1
ATOM 719 N N . ALA A 1 90 ? 11.406 0.853 5.095 1.00 96.19 90 ALA A N 1
ATOM 720 C CA . ALA A 1 90 ? 12.509 -0.039 5.455 1.00 96.19 90 ALA A CA 1
ATOM 721 C C . ALA A 1 90 ? 12.909 0.073 6.934 1.00 96.19 90 ALA A C 1
ATOM 723 O O . ALA A 1 90 ? 13.891 -0.543 7.349 1.00 96.19 90 ALA A O 1
ATOM 724 N N . ASP A 1 91 ? 12.174 0.851 7.734 1.00 97.75 91 ASP A N 1
ATOM 725 C CA . ASP A 1 91 ? 12.432 0.984 9.163 1.00 97.75 91 ASP A CA 1
ATOM 726 C C . ASP A 1 91 ? 11.769 -0.175 9.917 1.00 97.75 91 ASP A C 1
ATOM 728 O O . ASP A 1 91 ? 10.544 -0.251 10.033 1.00 97.75 91 ASP A O 1
ATOM 732 N N . SER A 1 92 ? 12.589 -1.079 10.457 1.00 97.88 92 SER A N 1
ATOM 733 C CA . SER A 1 92 ? 12.107 -2.223 11.232 1.00 97.88 92 SER A CA 1
ATOM 734 C C . SER A 1 92 ? 11.278 -1.822 12.454 1.00 97.88 92 SER A C 1
ATOM 736 O O . SER A 1 92 ? 10.295 -2.493 12.760 1.00 97.88 92 SER A O 1
ATOM 738 N N . THR A 1 93 ? 11.637 -0.735 13.143 1.00 97.62 93 THR A N 1
ATOM 739 C CA . THR A 1 93 ? 10.926 -0.260 14.345 1.00 97.62 93 THR A CA 1
ATOM 740 C C . THR A 1 93 ? 9.554 0.285 13.973 1.00 97.62 93 THR A C 1
ATOM 742 O O . THR A 1 93 ? 8.571 0.073 14.682 1.00 97.62 93 THR A O 1
ATOM 745 N N . TYR A 1 94 ? 9.470 0.971 12.836 1.00 97.62 94 TYR A N 1
ATOM 746 C CA . TYR A 1 94 ? 8.198 1.405 12.273 1.00 97.62 94 TYR A CA 1
ATOM 747 C C . TYR A 1 94 ? 7.331 0.204 11.868 1.00 97.62 94 TYR A C 1
ATOM 749 O O . TYR A 1 94 ? 6.185 0.087 12.299 1.00 97.62 94 TYR A O 1
ATOM 757 N N . CYS A 1 95 ? 7.899 -0.734 11.109 1.00 97.81 95 CYS A N 1
ATOM 758 C CA . CYS A 1 95 ? 7.191 -1.899 10.575 1.00 97.81 95 CYS A CA 1
ATOM 759 C C . CYS A 1 95 ? 6.684 -2.859 11.665 1.00 97.81 95 CYS A C 1
ATOM 761 O O . CYS A 1 95 ? 5.643 -3.488 11.492 1.00 97.81 95 CYS A O 1
ATOM 763 N N . GLN A 1 96 ? 7.365 -2.957 12.810 1.00 97.06 96 GLN A N 1
ATOM 764 C CA . GLN A 1 96 ? 6.920 -3.766 13.956 1.00 97.06 96 GLN A CA 1
ATOM 765 C C . GLN A 1 96 ? 5.639 -3.250 14.624 1.00 97.06 96 GLN A C 1
ATOM 767 O O . GLN A 1 96 ? 5.024 -3.977 15.400 1.00 97.06 96 GLN A O 1
ATOM 772 N N . GLN A 1 97 ? 5.219 -2.015 14.338 1.00 96.44 97 GLN A N 1
ATOM 773 C CA . GLN A 1 97 ? 3.979 -1.457 14.884 1.00 96.44 97 GLN A CA 1
ATOM 774 C C . GLN A 1 97 ? 2.725 -1.966 14.161 1.00 96.44 97 GLN A C 1
ATOM 776 O O . GLN A 1 97 ? 1.622 -1.634 14.588 1.00 96.44 97 GLN A O 1
ATOM 781 N N . PHE A 1 98 ? 2.885 -2.735 13.079 1.00 97.75 98 PHE A N 1
ATOM 782 C CA . PHE A 1 98 ? 1.792 -3.292 12.287 1.00 97.75 98 PHE A CA 1
ATOM 783 C C . PHE A 1 98 ? 1.570 -4.773 12.573 1.00 97.75 98 PHE A C 1
ATOM 785 O O . PHE A 1 98 ? 2.520 -5.517 12.810 1.00 97.75 98 PHE A O 1
ATOM 792 N N . ASP A 1 99 ? 0.322 -5.222 12.469 1.00 97.81 99 ASP A N 1
ATOM 793 C CA . ASP A 1 99 ? -0.035 -6.638 12.593 1.00 97.81 99 ASP A CA 1
ATOM 794 C C . ASP A 1 99 ? 0.518 -7.454 11.418 1.00 97.81 99 ASP A C 1
ATOM 796 O O . ASP A 1 99 ? 1.014 -8.563 11.603 1.00 97.81 99 ASP A O 1
ATOM 800 N N . GLN A 1 100 ? 0.492 -6.879 10.211 1.00 98.31 100 GLN A N 1
ATOM 801 C CA . GLN A 1 100 ? 1.155 -7.437 9.034 1.00 98.31 100 GLN A CA 1
ATOM 802 C C . GLN A 1 100 ? 1.708 -6.324 8.141 1.00 98.31 100 GLN A C 1
ATOM 804 O O . GLN A 1 100 ? 1.073 -5.288 7.934 1.00 98.31 100 GLN A O 1
ATOM 809 N N . VAL A 1 101 ? 2.872 -6.579 7.555 1.00 98.38 101 VAL A N 1
ATOM 810 C CA . VAL A 1 101 ? 3.528 -5.716 6.576 1.00 98.38 101 VAL A CA 1
ATOM 811 C C . VAL A 1 101 ? 3.738 -6.499 5.288 1.00 98.38 101 VAL A C 1
ATOM 813 O O . VAL A 1 101 ? 4.409 -7.525 5.281 1.00 98.38 101 VAL A O 1
ATOM 816 N N . PHE A 1 102 ? 3.198 -6.007 4.184 1.00 97.56 102 PHE A N 1
ATOM 817 C CA . PHE A 1 102 ? 3.432 -6.531 2.848 1.00 97.56 102 PHE A CA 1
ATOM 818 C C . PHE A 1 102 ? 4.506 -5.674 2.180 1.00 97.56 102 PHE A C 1
ATOM 820 O O . PHE A 1 102 ? 4.246 -4.525 1.826 1.00 97.56 102 PHE A O 1
ATOM 827 N N . ALA A 1 103 ? 5.717 -6.210 2.031 1.00 96.81 103 ALA A N 1
ATOM 828 C CA . ALA A 1 103 ? 6.860 -5.454 1.519 1.00 96.81 103 ALA A CA 1
ATOM 829 C C . ALA A 1 103 ? 7.714 -6.277 0.551 1.00 96.81 103 ALA A C 1
ATOM 831 O O . ALA A 1 103 ? 7.796 -7.499 0.655 1.00 96.81 103 ALA A O 1
ATOM 832 N N . TRP A 1 104 ? 8.398 -5.599 -0.370 1.00 94.94 104 TRP A N 1
ATOM 833 C CA . TRP A 1 104 ? 9.378 -6.228 -1.264 1.00 94.94 104 TRP A CA 1
ATOM 834 C C . TRP A 1 104 ? 10.824 -6.103 -0.756 1.00 94.94 104 TRP A C 1
ATOM 836 O O . TRP A 1 104 ? 11.713 -6.817 -1.228 1.00 94.94 104 TRP A O 1
ATOM 846 N N . ASP A 1 105 ? 11.081 -5.198 0.193 1.00 95.12 105 ASP A N 1
ATOM 847 C CA . ASP A 1 105 ? 12.426 -4.927 0.691 1.00 95.12 105 ASP A CA 1
ATOM 848 C C . ASP A 1 105 ? 12.938 -6.057 1.591 1.00 95.12 105 ASP A C 1
ATOM 850 O O . ASP A 1 105 ? 12.456 -6.285 2.703 1.00 95.12 105 ASP A O 1
ATOM 854 N N . LYS A 1 106 ? 13.998 -6.722 1.124 1.00 95.19 106 LYS A N 1
ATOM 855 C CA . LYS A 1 106 ? 14.659 -7.834 1.816 1.00 95.19 106 LYS A CA 1
ATOM 856 C C . LYS A 1 106 ? 15.181 -7.466 3.200 1.00 95.19 106 LYS A C 1
ATOM 858 O O . LYS A 1 106 ? 15.304 -8.356 4.042 1.00 95.19 106 LYS A O 1
ATOM 863 N N . ARG A 1 107 ? 15.479 -6.187 3.455 1.00 95.31 107 ARG A N 1
ATOM 864 C CA . ARG A 1 107 ? 15.902 -5.719 4.782 1.00 95.31 107 ARG A CA 1
ATOM 865 C C . ARG A 1 107 ? 14.860 -6.023 5.848 1.00 95.31 107 ARG A C 1
ATOM 867 O O . ARG A 1 107 ? 15.255 -6.251 6.980 1.00 95.31 107 ARG A O 1
ATOM 874 N N . LEU A 1 108 ? 13.577 -6.102 5.496 1.00 97.12 108 LEU A N 1
ATOM 875 C CA . LEU A 1 108 ? 12.485 -6.368 6.433 1.00 97.12 108 LEU A CA 1
ATOM 876 C C . LEU A 1 108 ? 12.157 -7.857 6.614 1.00 97.12 108 LEU A C 1
ATOM 878 O O . LEU A 1 108 ? 11.437 -8.205 7.541 1.00 97.12 108 LEU A O 1
ATOM 882 N N . PHE A 1 109 ? 12.688 -8.761 5.786 1.00 96.75 109 PHE A N 1
ATOM 883 C CA . PHE A 1 109 ? 12.252 -10.172 5.766 1.00 96.75 109 PHE A CA 1
ATOM 884 C C . PHE A 1 109 ? 12.601 -10.966 7.031 1.00 96.75 109 PHE A C 1
ATOM 886 O O . PHE A 1 109 ? 12.118 -12.077 7.216 1.00 96.75 109 PHE A O 1
ATOM 893 N N . HIS A 1 110 ? 13.445 -10.413 7.900 1.00 97.25 110 HIS A N 1
ATOM 894 C CA . HIS A 1 110 ? 13.735 -10.995 9.206 1.00 97.25 110 HIS A CA 1
ATOM 895 C C . HIS A 1 110 ? 12.615 -10.753 10.233 1.00 97.25 110 HIS A C 1
ATOM 897 O O . HIS A 1 110 ? 12.633 -11.363 11.301 1.00 97.25 110 HIS A O 1
ATOM 903 N N . LEU A 1 111 ? 11.668 -9.851 9.952 1.00 97.94 111 LEU A N 1
ATOM 904 C CA . LEU A 1 111 ? 10.566 -9.545 10.855 1.00 97.94 111 LEU A CA 1
ATOM 905 C C . LEU A 1 111 ? 9.446 -10.591 10.730 1.00 97.94 111 LEU A C 1
ATOM 907 O O . LEU A 1 111 ? 9.060 -10.947 9.617 1.00 97.94 111 LEU A O 1
ATOM 911 N N . PRO A 1 112 ? 8.866 -11.053 11.853 1.00 98.00 112 PRO A N 1
ATOM 912 C CA . PRO A 1 112 ? 7.866 -12.123 11.845 1.00 98.00 112 PRO A CA 1
ATOM 913 C C . PRO A 1 112 ? 6.516 -11.695 11.254 1.00 98.00 112 PRO A C 1
ATOM 915 O O . PRO A 1 112 ? 5.728 -12.541 10.844 1.00 98.00 112 PRO A O 1
ATOM 918 N N . ASN A 1 113 ? 6.242 -10.390 11.212 1.00 98.38 113 ASN A N 1
ATOM 919 C CA . ASN A 1 113 ? 5.015 -9.811 10.674 1.00 98.38 113 ASN A CA 1
ATOM 920 C C . ASN A 1 113 ? 5.154 -9.390 9.199 1.00 98.38 113 ASN A C 1
ATOM 922 O O . ASN A 1 113 ? 4.243 -8.767 8.657 1.00 98.38 113 ASN A O 1
ATOM 926 N N . VAL A 1 114 ? 6.255 -9.724 8.519 1.00 98.44 114 VAL A N 1
ATOM 927 C CA . VAL A 1 114 ? 6.468 -9.345 7.115 1.00 98.44 114 VAL A CA 1
ATOM 928 C C . VAL A 1 114 ? 6.092 -10.480 6.166 1.00 98.44 114 VAL A C 1
ATOM 930 O O . VAL A 1 114 ? 6.594 -11.596 6.269 1.00 98.44 114 VAL A O 1
ATOM 933 N N . VAL A 1 115 ? 5.235 -10.167 5.195 1.00 97.88 115 VAL A N 1
ATOM 934 C CA . VAL A 1 115 ? 4.911 -11.004 4.038 1.00 97.88 115 VAL A CA 1
ATOM 935 C C . VAL A 1 115 ? 5.626 -10.423 2.818 1.00 97.88 115 VAL A C 1
ATOM 937 O O . VAL A 1 115 ? 5.299 -9.312 2.387 1.00 97.88 115 VAL A O 1
ATOM 940 N N . PRO A 1 116 ? 6.590 -11.153 2.232 1.00 96.56 116 PRO A N 1
ATOM 941 C CA . PRO A 1 116 ? 7.224 -10.740 0.992 1.00 96.56 116 PRO A CA 1
ATOM 942 C C . PRO A 1 116 ? 6.199 -10.653 -0.136 1.00 96.56 116 PRO A C 1
ATOM 944 O O . PRO A 1 116 ? 5.522 -11.638 -0.438 1.00 96.56 116 PRO A O 1
ATOM 947 N N . ILE A 1 117 ? 6.112 -9.499 -0.791 1.00 92.81 117 ILE A N 1
ATOM 948 C CA . ILE A 1 117 ? 5.298 -9.333 -1.997 1.00 92.81 117 ILE A CA 1
ATOM 949 C C . ILE A 1 117 ? 6.135 -8.796 -3.148 1.00 92.81 117 ILE A C 1
ATOM 951 O O . ILE A 1 117 ? 7.076 -8.027 -2.969 1.00 92.81 117 ILE A O 1
ATOM 955 N N . LEU A 1 118 ? 5.756 -9.201 -4.353 1.00 83.44 118 LEU A N 1
ATOM 956 C CA . LEU A 1 118 ? 6.196 -8.593 -5.597 1.00 83.44 118 LEU A CA 1
ATOM 957 C C . LEU A 1 118 ? 4.932 -8.084 -6.273 1.00 83.44 118 LEU A C 1
ATOM 959 O O . LEU A 1 118 ? 3.982 -8.851 -6.418 1.00 83.44 118 LEU A O 1
ATOM 963 N N . ILE A 1 119 ? 4.897 -6.817 -6.680 1.00 70.94 119 ILE A N 1
ATOM 964 C CA . ILE A 1 119 ? 3.801 -6.348 -7.527 1.00 70.94 119 ILE A CA 1
ATOM 965 C C . ILE A 1 119 ? 4.172 -6.651 -8.969 1.00 70.94 119 ILE A C 1
ATOM 967 O O . ILE A 1 119 ? 5.094 -6.022 -9.499 1.00 70.94 119 ILE A O 1
ATOM 971 N N . PRO A 1 120 ? 3.486 -7.605 -9.622 1.00 65.00 120 PRO A N 1
ATOM 972 C CA . PRO A 1 120 ? 3.671 -7.798 -11.041 1.00 65.00 120 PRO A CA 1
ATOM 973 C C . PRO A 1 120 ? 3.166 -6.542 -11.748 1.00 65.00 120 PRO A C 1
ATOM 975 O O . PRO A 1 120 ? 1.991 -6.187 -11.671 1.00 65.00 120 PRO A O 1
ATOM 978 N N . HIS A 1 121 ? 4.059 -5.860 -12.456 1.00 65.44 121 HIS A N 1
ATOM 979 C CA . HIS A 1 121 ? 3.618 -4.928 -13.478 1.00 65.44 121 HIS A CA 1
ATOM 980 C C . HIS A 1 121 ? 3.035 -5.770 -14.624 1.00 65.44 121 HIS A C 1
ATOM 982 O O . HIS A 1 121 ? 3.697 -6.729 -15.033 1.00 65.44 121 HIS A O 1
ATOM 988 N N . PRO A 1 122 ? 1.850 -5.449 -15.180 1.00 66.62 122 PRO A N 1
ATOM 989 C CA . PRO A 1 122 ? 1.274 -6.165 -16.320 1.00 66.62 122 PRO A CA 1
ATOM 990 C C . PRO A 1 122 ? 2.026 -5.813 -17.615 1.00 66.62 122 PRO A C 1
ATOM 992 O O . PRO A 1 122 ? 1.453 -5.326 -18.585 1.00 66.62 122 PRO A O 1
ATOM 995 N N . MET A 1 123 ? 3.350 -5.978 -17.616 1.00 69.12 123 MET A N 1
ATOM 996 C CA . MET A 1 123 ? 4.151 -5.870 -18.823 1.00 69.12 123 MET A CA 1
ATOM 997 C C . MET A 1 123 ? 3.888 -7.112 -19.659 1.00 69.12 123 MET A C 1
ATOM 999 O O . MET A 1 123 ? 4.251 -8.225 -19.283 1.00 69.12 123 MET A O 1
ATOM 1003 N N . VAL A 1 124 ? 3.252 -6.906 -20.802 1.00 76.81 124 VAL A N 1
ATOM 1004 C CA . VAL A 1 124 ? 3.160 -7.926 -21.837 1.00 76.81 124 VAL A CA 1
ATOM 1005 C C . VAL A 1 124 ? 4.418 -7.798 -22.683 1.00 76.81 124 VAL A C 1
ATOM 1007 O O . VAL A 1 124 ? 4.688 -6.730 -23.234 1.00 76.81 124 VAL A O 1
ATOM 1010 N N . ALA A 1 125 ? 5.209 -8.867 -22.760 1.00 78.00 125 ALA A N 1
ATOM 1011 C CA . ALA A 1 125 ? 6.316 -8.918 -23.702 1.00 78.00 125 ALA A CA 1
ATOM 1012 C C . ALA A 1 125 ? 5.750 -8.811 -25.123 1.00 78.00 125 ALA A C 1
ATOM 1014 O O . ALA A 1 125 ? 4.833 -9.547 -25.484 1.00 78.00 125 ALA A O 1
ATOM 1015 N N . GLN A 1 126 ? 6.276 -7.879 -25.910 1.00 84.25 126 GLN A N 1
ATOM 1016 C CA . GLN A 1 126 ? 6.000 -7.809 -27.340 1.00 84.25 126 GLN A CA 1
ATOM 1017 C C . GLN A 1 126 ? 7.203 -8.336 -28.105 1.00 84.25 126 GLN A C 1
ATOM 1019 O O . GLN A 1 126 ? 8.339 -8.212 -27.641 1.00 84.25 126 GLN A O 1
ATOM 1024 N N . ASP A 1 127 ? 6.950 -8.888 -29.287 1.00 87.69 127 ASP A N 1
ATOM 1025 C CA . ASP A 1 127 ? 8.024 -9.230 -30.205 1.00 87.69 127 ASP A CA 1
ATOM 1026 C C . ASP A 1 127 ? 8.778 -7.959 -30.593 1.00 87.69 127 ASP A C 1
ATOM 1028 O O . ASP A 1 127 ? 8.194 -6.935 -30.954 1.00 87.69 127 ASP A O 1
ATOM 1032 N N . PHE A 1 128 ? 10.100 -8.028 -30.517 1.00 82.88 128 PHE A N 1
ATOM 1033 C CA . PHE A 1 128 ? 10.980 -6.953 -30.942 1.00 82.88 128 PHE A CA 1
ATOM 1034 C C . PHE A 1 128 ? 12.058 -7.511 -31.874 1.00 82.88 128 PHE A C 1
ATOM 1036 O O . PHE A 1 128 ? 12.476 -8.660 -31.711 1.00 82.88 128 PHE A O 1
ATOM 1043 N N . PRO A 1 129 ? 12.557 -6.715 -32.837 1.00 83.44 129 PRO A N 1
ATOM 1044 C CA . PRO A 1 129 ? 13.616 -7.163 -33.731 1.00 83.44 129 PRO A CA 1
ATOM 1045 C C . PRO A 1 129 ? 14.852 -7.630 -32.951 1.00 83.44 129 PRO A C 1
ATOM 1047 O O . PRO A 1 129 ? 15.296 -6.960 -32.007 1.00 83.44 129 PRO A O 1
ATOM 1050 N N . GLY A 1 130 ? 15.424 -8.764 -33.360 1.00 82.38 130 GLY A N 1
ATOM 1051 C CA . GLY A 1 130 ? 16.722 -9.235 -32.870 1.00 82.38 130 GLY A CA 1
ATOM 1052 C C . GLY A 1 130 ? 17.842 -8.237 -33.179 1.00 82.38 130 GLY A C 1
ATOM 1053 O O . GLY A 1 130 ? 17.653 -7.315 -33.972 1.00 82.38 130 GLY A O 1
ATOM 1054 N N . LEU A 1 131 ? 19.004 -8.399 -32.543 1.00 79.81 131 LEU A N 1
ATOM 1055 C CA . LEU A 1 131 ? 20.132 -7.464 -32.677 1.00 79.81 131 LEU A CA 1
ATOM 1056 C C . LEU A 1 131 ? 20.544 -7.240 -34.138 1.00 79.81 131 LEU A C 1
ATOM 1058 O O . LEU A 1 131 ? 20.731 -6.096 -34.540 1.00 79.81 131 LEU A O 1
ATOM 1062 N N . ASP A 1 132 ? 20.576 -8.306 -34.936 1.00 86.12 132 ASP A N 1
ATOM 1063 C CA . ASP A 1 132 ? 20.986 -8.271 -36.347 1.00 86.12 132 ASP A CA 1
ATOM 1064 C C . ASP A 1 132 ? 20.046 -7.439 -37.234 1.00 86.12 132 ASP A C 1
ATOM 1066 O O . ASP A 1 132 ? 20.431 -6.984 -38.308 1.00 86.12 132 ASP A O 1
ATOM 1070 N N . ALA A 1 133 ? 18.808 -7.217 -36.783 1.00 86.88 133 ALA A N 1
ATOM 1071 C CA . ALA A 1 133 ? 17.797 -6.442 -37.496 1.00 86.88 133 ALA A CA 1
ATOM 1072 C C . ALA A 1 133 ? 17.733 -4.971 -37.038 1.00 86.88 133 ALA A C 1
ATOM 1074 O O . ALA A 1 133 ? 16.870 -4.222 -37.500 1.00 86.88 133 ALA A O 1
ATOM 1075 N N . ARG A 1 134 ? 18.612 -4.539 -36.120 1.00 84.06 134 ARG A N 1
ATOM 1076 C CA . ARG A 1 134 ? 18.640 -3.166 -35.594 1.00 84.06 134 ARG A CA 1
ATOM 1077 C C . ARG A 1 134 ? 19.734 -2.358 -36.307 1.00 84.06 134 ARG A C 1
ATOM 1079 O O . ARG A 1 134 ? 20.911 -2.597 -36.056 1.00 84.06 134 ARG A O 1
ATOM 1086 N N . PRO A 1 135 ? 19.386 -1.367 -37.151 1.00 83.50 135 PRO A N 1
ATOM 1087 C CA . PRO A 1 135 ? 20.370 -0.582 -37.906 1.00 83.50 135 PRO A CA 1
ATOM 1088 C C . PRO A 1 135 ? 21.155 0.415 -37.039 1.00 83.50 135 PRO A C 1
ATOM 1090 O O . PRO A 1 135 ? 22.134 0.997 -37.497 1.00 83.50 135 PRO A O 1
ATOM 1093 N N . ILE A 1 136 ? 20.714 0.636 -35.798 1.00 80.25 136 ILE A N 1
ATOM 1094 C CA . ILE A 1 136 ? 21.341 1.535 -34.834 1.00 80.25 136 ILE A CA 1
ATOM 1095 C C . ILE A 1 136 ? 21.494 0.834 -33.486 1.00 80.25 136 ILE A C 1
ATOM 1097 O O . ILE A 1 136 ? 20.605 0.110 -33.032 1.00 80.25 136 ILE A O 1
ATOM 1101 N N . PHE A 1 137 ? 22.616 1.093 -32.821 1.00 75.94 137 PHE A N 1
ATOM 1102 C CA . PHE A 1 137 ? 22.767 0.785 -31.408 1.00 75.94 137 PHE A CA 1
ATOM 1103 C C . PHE A 1 137 ? 22.036 1.862 -30.599 1.00 75.94 137 PHE A C 1
ATOM 1105 O O . PHE A 1 137 ? 22.350 3.046 -30.707 1.00 75.94 137 PHE A O 1
ATOM 1112 N N . SER A 1 138 ? 21.044 1.467 -29.804 1.00 68.75 138 SER A N 1
ATOM 1113 C CA . SER A 1 138 ? 20.325 2.374 -28.906 1.00 68.75 138 SER A CA 1
ATOM 1114 C C . SER A 1 138 ? 20.507 1.914 -27.466 1.00 68.75 138 SER A C 1
ATOM 1116 O O . SER A 1 138 ? 20.152 0.789 -27.121 1.00 68.75 138 SER A O 1
ATOM 1118 N N . CYS A 1 139 ? 21.052 2.796 -26.630 1.00 65.00 139 CYS A N 1
ATOM 1119 C CA . CYS A 1 139 ? 21.088 2.627 -25.184 1.00 65.00 139 CYS A CA 1
ATOM 1120 C C . CYS A 1 139 ? 19.930 3.418 -24.575 1.00 65.00 139 CYS A C 1
ATOM 1122 O O . CYS A 1 139 ? 19.751 4.597 -24.887 1.00 65.00 139 CYS A O 1
ATOM 1124 N N . LEU A 1 140 ? 19.145 2.774 -23.714 1.00 66.75 140 LEU A N 1
ATOM 1125 C CA . LEU A 1 140 ? 18.111 3.453 -22.949 1.00 66.75 140 LEU A CA 1
ATOM 1126 C C . LEU A 1 140 ? 18.713 3.881 -21.612 1.00 66.75 140 LEU A C 1
ATOM 1128 O O . LEU A 1 140 ? 18.858 3.074 -20.697 1.00 66.75 140 LEU A O 1
ATOM 1132 N N . ILE A 1 141 ? 19.079 5.155 -21.512 1.00 62.75 141 ILE A N 1
ATOM 1133 C CA . ILE A 1 141 ? 19.477 5.757 -20.242 1.00 62.75 141 ILE A CA 1
ATOM 1134 C C . ILE A 1 141 ? 18.192 6.240 -19.572 1.00 62.75 141 ILE A C 1
ATOM 1136 O O . ILE A 1 141 ? 17.560 7.195 -20.026 1.00 62.75 141 ILE A O 1
ATOM 1140 N N . ASN A 1 142 ? 17.762 5.542 -18.521 1.00 57.72 142 ASN A N 1
ATOM 1141 C CA . ASN A 1 142 ? 16.706 6.052 -17.651 1.00 57.72 142 ASN A CA 1
ATOM 1142 C C . ASN A 1 142 ? 17.229 7.317 -16.950 1.00 57.72 142 ASN A C 1
ATOM 1144 O O . ASN A 1 142 ? 18.405 7.374 -16.608 1.00 57.72 142 ASN A O 1
ATOM 1148 N N . ALA A 1 143 ? 16.367 8.324 -16.797 1.00 55.91 143 ALA A N 1
ATOM 1149 C CA . ALA A 1 143 ? 16.701 9.690 -16.389 1.00 55.91 143 ALA A CA 1
ATOM 1150 C C . ALA A 1 143 ? 17.738 9.789 -15.252 1.00 55.91 143 ALA A C 1
ATOM 1152 O O . ALA A 1 143 ? 17.737 8.960 -14.343 1.00 55.91 143 ALA A O 1
ATOM 1153 N N . ASN A 1 144 ? 18.536 10.869 -15.254 1.00 58.50 144 ASN A N 1
ATOM 1154 C CA . ASN A 1 144 ? 19.415 11.256 -14.143 1.00 58.50 144 ASN A CA 1
ATOM 1155 C C . ASN A 1 144 ? 18.581 11.497 -12.877 1.00 58.50 144 ASN A C 1
ATOM 1157 O O . ASN A 1 144 ? 18.112 12.606 -12.616 1.00 58.50 144 ASN A O 1
ATOM 1161 N N . LYS A 1 145 ? 18.352 10.438 -12.103 1.00 62.84 145 LYS A N 1
ATOM 1162 C CA . LYS A 1 145 ? 17.722 10.515 -10.791 1.00 62.84 145 LYS A CA 1
ATOM 1163 C C . LYS A 1 145 ? 18.838 10.613 -9.763 1.00 62.84 145 LYS A C 1
ATOM 1165 O O . LYS A 1 145 ? 19.459 9.611 -9.437 1.00 62.84 145 LYS A O 1
ATOM 1170 N N . ALA A 1 146 ? 19.084 11.824 -9.278 1.00 66.81 146 ALA A N 1
ATOM 1171 C CA . ALA A 1 146 ? 19.910 12.025 -8.098 1.00 66.81 146 ALA A CA 1
ATOM 1172 C C . ALA A 1 146 ? 19.098 11.667 -6.847 1.00 66.81 146 ALA A C 1
ATOM 1174 O O . ALA A 1 146 ? 17.902 11.974 -6.756 1.00 66.81 146 ALA A O 1
ATOM 1175 N N . PHE A 1 147 ? 19.741 11.025 -5.878 1.00 66.56 147 PHE A N 1
ATOM 1176 C CA . PHE A 1 147 ? 19.161 10.876 -4.551 1.00 66.56 147 PHE A CA 1
ATOM 1177 C C . PHE A 1 147 ? 19.128 12.245 -3.856 1.00 66.56 147 PHE A C 1
ATOM 1179 O O . PHE A 1 147 ? 19.984 13.095 -4.086 1.00 66.56 147 PHE A O 1
ATOM 1186 N N . LYS A 1 148 ? 18.129 12.484 -2.997 1.00 70.69 148 LYS A N 1
ATOM 1187 C CA . LYS A 1 148 ? 18.085 13.716 -2.182 1.00 70.69 148 LYS A CA 1
ATOM 1188 C C . LYS A 1 148 ? 19.212 13.775 -1.146 1.00 70.69 148 LYS A C 1
ATOM 1190 O O . LYS A 1 148 ? 19.512 14.846 -0.634 1.00 70.69 148 LYS A O 1
ATOM 1195 N N . GLU A 1 149 ? 19.794 12.627 -0.822 1.00 76.44 149 GLU A N 1
ATOM 1196 C CA . GLU A 1 149 ? 20.865 12.471 0.151 1.00 76.44 149 GLU A CA 1
ATOM 1197 C C . GLU A 1 149 ? 22.028 11.726 -0.492 1.00 76.44 149 GLU A C 1
ATOM 1199 O O . GLU A 1 149 ? 21.814 10.849 -1.329 1.00 76.44 149 GLU A O 1
ATOM 1204 N N . VAL A 1 150 ? 23.248 12.050 -0.068 1.00 76.94 150 VAL A N 1
ATOM 1205 C CA . VAL A 1 150 ? 24.448 11.336 -0.503 1.00 76.94 150 VAL A CA 1
ATOM 1206 C C . VAL A 1 150 ? 24.422 9.939 0.101 1.00 76.94 150 VAL A C 1
ATOM 1208 O O . VAL A 1 150 ? 24.451 9.777 1.324 1.00 76.94 150 VAL A O 1
ATOM 1211 N N . LEU A 1 151 ? 24.373 8.926 -0.757 1.00 76.12 151 LEU A N 1
ATOM 1212 C CA . LEU A 1 151 ? 24.469 7.536 -0.334 1.00 76.12 151 LEU A CA 1
ATOM 1213 C C . LEU A 1 151 ? 25.930 7.067 -0.442 1.00 76.12 151 LEU A C 1
ATOM 1215 O O . LEU A 1 151 ? 26.596 7.397 -1.419 1.00 76.12 151 LEU A O 1
ATOM 1219 N N . PRO A 1 152 ? 26.441 6.239 0.492 1.00 74.62 152 PRO A N 1
ATOM 1220 C CA . PRO A 1 152 ? 27.779 5.640 0.372 1.00 74.62 152 PRO A CA 1
ATOM 1221 C C . PRO A 1 152 ? 27.962 4.789 -0.893 1.00 74.62 152 PRO A C 1
ATOM 1223 O O . PRO A 1 152 ? 29.080 4.485 -1.289 1.00 74.62 152 PRO A O 1
ATOM 1226 N N . THR A 1 153 ? 26.850 4.374 -1.499 1.00 72.56 153 THR A N 1
ATOM 1227 C CA . THR A 1 153 ? 26.787 3.595 -2.736 1.00 72.56 153 THR A CA 1
ATOM 1228 C C . THR A 1 153 ? 26.399 4.444 -3.946 1.00 72.56 153 THR A C 1
ATOM 1230 O O . THR A 1 153 ? 26.006 3.882 -4.967 1.00 72.56 153 THR A O 1
ATOM 1233 N N . ASP A 1 154 ? 26.409 5.774 -3.829 1.00 70.81 154 ASP A N 1
ATOM 1234 C CA . ASP A 1 154 ? 26.101 6.647 -4.956 1.00 70.81 154 ASP A CA 1
ATOM 1235 C C . ASP A 1 154 ? 27.242 6.596 -5.981 1.00 70.81 154 ASP A C 1
ATOM 1237 O O . ASP A 1 154 ? 28.405 6.836 -5.660 1.00 70.81 154 ASP A O 1
ATOM 1241 N N . LEU A 1 155 ? 26.897 6.239 -7.217 1.00 65.44 155 LEU A N 1
ATOM 1242 C CA . LEU A 1 155 ? 27.840 6.115 -8.327 1.00 65.44 155 LEU A CA 1
ATOM 1243 C C . LEU A 1 155 ? 28.049 7.447 -9.067 1.00 65.44 155 LEU A C 1
ATOM 1245 O O . LEU A 1 155 ? 28.869 7.494 -9.979 1.00 65.44 155 LEU A O 1
ATOM 1249 N N . TYR A 1 156 ? 27.319 8.505 -8.688 1.00 65.31 156 TYR A N 1
ATOM 1250 C CA . TYR A 1 156 ? 27.399 9.848 -9.277 1.00 65.31 156 TYR A CA 1
ATOM 1251 C C . TYR A 1 156 ? 28.166 10.857 -8.405 1.00 65.31 156 TYR A C 1
ATOM 1253 O O . TYR A 1 156 ? 28.042 12.064 -8.608 1.00 65.31 156 TYR A O 1
ATOM 1261 N N . LEU A 1 157 ? 28.944 10.386 -7.424 1.00 57.97 157 LEU A N 1
ATOM 1262 C CA . LEU A 1 157 ? 29.902 11.222 -6.697 1.00 57.97 157 LEU A CA 1
ATOM 1263 C C . LEU A 1 157 ? 31.071 11.578 -7.634 1.00 57.97 157 LEU A C 1
ATOM 1265 O O . LEU A 1 157 ? 32.049 10.836 -7.706 1.00 57.97 157 LEU A O 1
ATOM 1269 N N . GLU A 1 158 ? 30.931 12.676 -8.380 1.00 54.03 158 GLU A N 1
ATOM 1270 C CA . GLU A 1 158 ? 32.039 13.354 -9.078 1.00 54.03 158 GLU A CA 1
ATOM 1271 C C . GLU A 1 158 ? 32.860 14.231 -8.122 1.00 54.03 158 GLU A C 1
ATOM 1273 O O . GLU A 1 158 ? 32.253 14.945 -7.286 1.00 54.03 158 GLU A O 1
#

Foldseek 3Di:
DAEEEEDDPPDAPPLLQDQARPPDPVRPNPVVVVVQVVQVVVVYHYHHPNVCVPHDHQEYEYEADDDDDPDDHQYEYEHEDDCLVRVLSLDQVSCVSHQAYEHQDPSNPVPPRYDDDDDDDPDDDDDDDDPVPDPDDDDDDDDPDDRPDDDPPDPPPD

Radius of gyration: 19.42 Å; chains: 1; bounding box: 52×26×56 Å

Secondary structure (DSSP, 8-state):
-EEEEEE-TT--TTGGGSSS-SSSTT---HHHHHHHHHHHHTTEEEE-GGGSTTSPP-EEEEES--PPPS----EEEEE-S-TTT-GGGG-HHHHTTSSEEEE--GGGTTSTTEEE-------PPPP---GGG-SS-----------SS--TT-TT--

pLDDT: mean 88.12, std 11.35, range [54.03, 98.44]

Sequence (158 aa):
MIYGTIHADGHTANSLFANEDTVHRFNPTFTPRLLRQTFLDHGMEINTPDLNSGREVAFELHLEGRPLGEQRLPRYLIALENPNINKLNADSTYCQQFDQVFAWDKRLFHLPNVVPILIPHPMVAQDFPGLDARPIFSCLINANKAFKEVLPTDLYLE